Protein AF-A0AAW2NIJ9-F1 (afdb_monomer_lite)

Foldseek 3Di:
DDDDPDPPDPDPPDDPDPPVPDPDFDPPDDQQDAPPVNQWGFHAFPADDPFWTWTWTQGPVVRDIDIDTGGRDDPPPVPDDDD

pLDDT: mean 70.22, std 22.29, range [38.12, 97.0]

Organism: NCBI:txid2727405

Structure (mmCIF, N/CA/C/O backbone):
data_AF-A0AAW2NIJ9-F1
#
_entry.id   AF-A0AAW2NIJ9-F1
#
loop_
_atom_site.group_PDB
_atom_site.id
_atom_site.type_symbol
_atom_site.label_atom_id
_atom_site.label_alt_id
_atom_site.label_comp_id
_atom_site.label_asym_id
_atom_site.label_entity_id
_atom_site.label_seq_id
_atom_site.pdbx_PDB_ins_code
_atom_site.Cartn_x
_atom_site.Cartn_y
_atom_site.Cartn_z
_atom_site.occupancy
_atom_site.B_iso_or_equiv
_atom_site.auth_seq_id
_atom_site.auth_comp_id
_atom_site.auth_asym_id
_atom_site.auth_atom_id
_atom_site.pdbx_PDB_model_num
ATOM 1 N N . MET A 1 1 ? 41.065 24.832 -15.311 1.00 48.97 1 MET A N 1
ATOM 2 C CA . MET A 1 1 ? 39.622 25.103 -15.463 1.00 48.97 1 MET A CA 1
ATOM 3 C C . MET A 1 1 ? 39.234 24.608 -16.841 1.00 48.97 1 MET A C 1
ATOM 5 O O . MET A 1 1 ? 39.571 25.278 -17.805 1.00 48.97 1 MET A O 1
ATOM 9 N N . SER A 1 2 ? 38.641 23.417 -16.931 1.00 44.47 2 SER A N 1
ATOM 10 C CA . SER A 1 2 ? 38.226 22.827 -18.208 1.00 44.47 2 SER A CA 1
ATOM 11 C C . SER A 1 2 ? 36.926 22.051 -18.010 1.00 44.47 2 SER A C 1
ATOM 13 O O . SER A 1 2 ? 36.770 21.338 -17.021 1.00 44.47 2 SER A O 1
ATOM 15 N N . ASN A 1 3 ? 36.003 22.299 -18.932 1.00 40.53 3 ASN A N 1
ATOM 16 C CA . ASN A 1 3 ? 34.563 22.088 -18.901 1.00 40.53 3 ASN A CA 1
ATOM 17 C C . ASN A 1 3 ? 34.073 20.711 -18.433 1.00 40.53 3 ASN A C 1
ATOM 19 O O . ASN A 1 3 ? 34.350 19.686 -19.050 1.00 40.53 3 ASN A O 1
ATOM 23 N N . CYS A 1 4 ? 33.197 20.734 -17.432 1.00 51.28 4 CYS A N 1
ATOM 24 C CA . CYS A 1 4 ? 32.174 19.720 -17.221 1.00 51.28 4 CYS A CA 1
ATOM 25 C C . CYS A 1 4 ? 31.074 19.906 -18.288 1.00 51.28 4 CYS A C 1
ATOM 27 O O . CYS A 1 4 ? 30.462 20.977 -18.338 1.00 51.28 4 CYS A O 1
ATOM 29 N N . PRO A 1 5 ? 30.815 18.924 -19.171 1.00 47.47 5 PRO A N 1
ATOM 30 C CA . PRO A 1 5 ? 29.656 18.987 -20.044 1.00 47.47 5 PRO A CA 1
ATOM 31 C C . PRO A 1 5 ? 28.400 18.863 -19.180 1.00 47.47 5 PRO A C 1
ATOM 33 O O . PRO A 1 5 ? 28.229 17.905 -18.426 1.00 47.47 5 PRO A O 1
ATOM 36 N N . SER A 1 6 ? 27.549 19.883 -19.268 1.00 54.94 6 SER A N 1
ATOM 37 C CA . SER A 1 6 ? 26.199 19.886 -18.722 1.00 54.94 6 SER A CA 1
ATOM 38 C C . SER A 1 6 ? 25.448 18.695 -19.319 1.00 54.94 6 SER A C 1
ATOM 40 O O . SER A 1 6 ? 25.076 18.721 -20.491 1.00 54.94 6 SER A O 1
ATOM 42 N N . SER A 1 7 ? 25.288 17.623 -18.541 1.00 54.91 7 SER A N 1
ATOM 43 C CA . SER A 1 7 ? 24.482 16.468 -18.932 1.00 54.91 7 SER A CA 1
ATOM 44 C C . SER A 1 7 ? 23.013 16.843 -18.764 1.00 54.91 7 SER A C 1
ATOM 46 O O . SER A 1 7 ? 22.371 16.534 -17.764 1.00 54.91 7 SER A O 1
ATOM 48 N N . SER A 1 8 ? 22.505 17.607 -19.726 1.00 56.84 8 SER A N 1
ATOM 49 C CA . SER A 1 8 ? 21.078 17.706 -19.984 1.00 56.84 8 SER A CA 1
ATOM 50 C C . SER A 1 8 ? 20.755 16.582 -20.961 1.00 56.84 8 SER A C 1
ATOM 52 O O . SER A 1 8 ? 20.832 16.756 -22.171 1.00 56.84 8 SER A O 1
ATOM 54 N N . SER A 1 9 ? 20.488 15.396 -20.423 1.00 50.97 9 SER A N 1
ATOM 55 C CA . SER A 1 9 ? 19.803 14.343 -21.164 1.00 50.97 9 SER A CA 1
ATOM 56 C C . SER A 1 9 ? 18.481 14.154 -20.451 1.00 50.97 9 SER A C 1
ATOM 58 O O . SER A 1 9 ? 18.459 13.739 -19.292 1.00 50.97 9 SER A O 1
ATOM 60 N N . GLY A 1 10 ? 17.413 14.615 -21.103 1.00 46.09 10 GLY A N 1
ATOM 61 C CA . GLY A 1 10 ? 16.050 14.525 -20.605 1.00 46.09 10 GLY A CA 1
ATOM 62 C C . GLY A 1 10 ? 15.762 13.112 -20.126 1.00 46.09 10 GLY A C 1
ATOM 63 O O . GLY A 1 10 ? 16.161 12.145 -20.768 1.00 46.09 10 GLY A O 1
ATOM 64 N N . SER A 1 11 ? 15.126 13.025 -18.962 1.00 43.72 11 SER A N 1
ATOM 65 C CA . SER A 1 11 ? 14.605 11.788 -18.407 1.00 43.72 11 SER A CA 1
ATOM 66 C C . SER A 1 11 ? 13.784 11.090 -19.484 1.00 43.72 11 SER A C 1
ATOM 68 O O . SER A 1 11 ? 12.744 11.609 -19.883 1.00 43.72 11 SER A O 1
ATOM 70 N N . GLU A 1 12 ? 14.282 9.961 -19.975 1.00 46.53 12 GLU A N 1
ATOM 71 C CA . GLU A 1 12 ? 13.544 9.068 -20.857 1.00 46.53 12 GLU A CA 1
ATOM 72 C C . GLU A 1 12 ? 12.283 8.631 -20.100 1.00 46.53 12 GLU A C 1
ATOM 74 O O . GLU A 1 12 ? 12.310 7.802 -19.188 1.00 46.53 12 GLU A O 1
ATOM 79 N N . GLU A 1 13 ? 11.174 9.288 -20.438 1.00 51.06 13 GLU A N 1
ATOM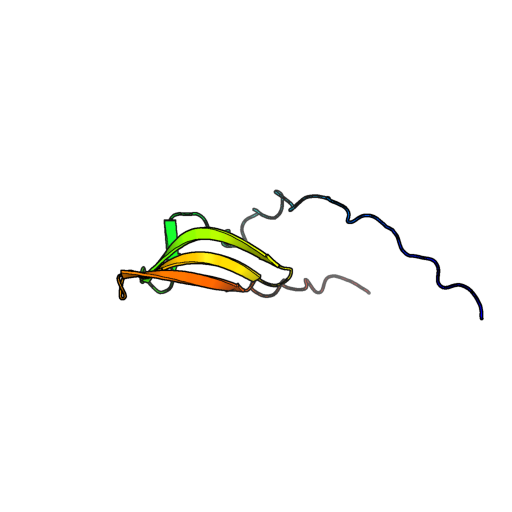 80 C CA . GLU A 1 13 ? 9.824 8.754 -20.343 1.00 51.06 13 GLU A CA 1
ATOM 81 C C . GLU A 1 13 ? 9.748 7.524 -21.252 1.00 51.06 13 GLU A C 1
ATOM 83 O O . GLU A 1 13 ? 9.175 7.572 -22.333 1.00 51.06 13 GLU A O 1
ATOM 88 N N . GLU A 1 14 ? 10.355 6.415 -20.845 1.00 41.06 14 GLU A N 1
ATOM 89 C CA . GLU A 1 14 ? 10.202 5.142 -21.540 1.00 41.06 14 GLU A CA 1
ATOM 90 C C . GLU A 1 14 ? 9.704 4.101 -20.546 1.00 41.06 14 GLU A C 1
ATOM 92 O O . GLU A 1 14 ? 10.448 3.481 -19.790 1.00 41.06 14 GLU A O 1
ATOM 97 N N . ASP A 1 15 ? 8.376 3.990 -20.564 1.00 40.09 15 ASP A N 1
ATOM 98 C CA . ASP A 1 15 ? 7.640 2.750 -20.386 1.00 40.09 15 ASP A CA 1
ATOM 99 C C . ASP A 1 15 ? 7.848 2.065 -19.021 1.00 40.09 15 ASP A C 1
ATOM 101 O O . ASP A 1 15 ? 8.735 1.232 -18.818 1.00 40.09 15 ASP A O 1
ATOM 105 N N . GLU A 1 16 ? 6.965 2.373 -18.056 1.00 42.19 16 GLU A N 1
ATOM 106 C CA . GLU A 1 16 ? 6.657 1.446 -16.958 1.00 42.19 16 GLU A CA 1
ATOM 107 C C . GLU A 1 16 ? 6.148 0.145 -17.601 1.00 42.19 16 GLU A C 1
ATOM 109 O O . GLU A 1 16 ? 4.945 -0.039 -17.773 1.00 42.19 16 GLU A O 1
ATOM 114 N N . GLY A 1 17 ? 7.090 -0.723 -17.982 1.00 44.78 17 GLY A N 1
ATOM 115 C CA . GLY A 1 17 ? 6.873 -1.899 -18.804 1.00 44.78 17 GLY A CA 1
ATOM 116 C C . GLY A 1 17 ? 5.634 -2.669 -18.378 1.00 44.78 17 GLY A C 1
ATOM 117 O O . GLY A 1 17 ? 5.639 -3.413 -17.389 1.00 44.78 17 GLY A O 1
ATOM 118 N N . MET A 1 18 ? 4.597 -2.541 -19.203 1.00 44.09 18 MET A N 1
ATOM 119 C CA . MET A 1 18 ? 3.382 -3.349 -19.168 1.00 44.09 18 MET A CA 1
ATOM 120 C C . MET A 1 18 ? 3.677 -4.832 -19.487 1.00 44.09 18 MET A C 1
ATOM 122 O O . MET A 1 18 ? 2.775 -5.661 -19.508 1.00 44.09 18 MET A O 1
ATOM 126 N N . ASP A 1 19 ? 4.944 -5.207 -19.674 1.00 42.25 19 ASP A N 1
ATOM 127 C CA . ASP A 1 19 ? 5.376 -6.530 -20.128 1.00 42.25 19 ASP A CA 1
ATOM 128 C C . ASP A 1 19 ? 6.037 -7.403 -19.051 1.00 42.25 19 ASP A C 1
ATOM 130 O O . ASP A 1 19 ? 6.382 -8.558 -19.304 1.00 42.25 19 ASP A O 1
ATOM 134 N N . SER A 1 20 ? 6.145 -6.925 -17.806 1.00 43.88 20 SER A N 1
ATOM 135 C CA . SER A 1 20 ? 6.577 -7.771 -16.674 1.00 43.88 20 SER A CA 1
ATOM 136 C C . SER A 1 20 ? 5.418 -8.445 -15.925 1.00 43.88 20 SER A C 1
ATOM 138 O O . SER A 1 20 ? 5.629 -9.070 -14.885 1.00 43.88 20 SER A O 1
ATOM 140 N N . TYR A 1 21 ? 4.190 -8.389 -16.455 1.00 46.78 21 TYR A N 1
ATOM 141 C CA . TYR A 1 21 ? 3.025 -9.099 -15.906 1.00 46.78 21 TYR A CA 1
ATOM 142 C C . TYR A 1 21 ? 2.966 -10.579 -16.345 1.00 46.78 21 TYR A C 1
ATOM 144 O O . TYR A 1 21 ? 1.896 -11.152 -16.557 1.00 46.78 21 TYR A O 1
ATOM 152 N N . ARG A 1 22 ? 4.125 -11.234 -16.507 1.00 38.12 22 ARG A N 1
ATOM 153 C CA . ARG A 1 22 ? 4.212 -12.681 -16.758 1.00 38.12 22 ARG A CA 1
ATOM 154 C C . ARG A 1 22 ? 4.434 -13.435 -15.447 1.00 38.12 22 ARG A C 1
ATOM 156 O O . ARG A 1 22 ? 5.313 -13.108 -14.655 1.00 38.12 22 ARG A O 1
ATOM 163 N N . LYS A 1 23 ? 3.589 -14.452 -15.239 1.00 40.84 23 LYS A N 1
ATOM 164 C CA . LYS A 1 23 ? 3.594 -15.424 -14.131 1.00 40.84 23 LYS A CA 1
ATOM 165 C C . LYS A 1 23 ? 5.016 -15.735 -13.642 1.00 40.84 23 LYS A C 1
ATOM 167 O O . LYS A 1 23 ? 5.759 -16.413 -14.341 1.00 40.84 23 LYS A O 1
ATOM 172 N N . GLY A 1 24 ? 5.349 -15.284 -12.430 1.00 45.72 24 GLY A N 1
ATOM 173 C CA . GLY A 1 24 ? 6.546 -15.738 -11.713 1.00 45.72 24 GLY A CA 1
ATOM 174 C C . GLY A 1 24 ? 7.311 -14.698 -10.890 1.00 45.72 24 GLY A C 1
ATOM 175 O O . GLY A 1 24 ? 8.174 -15.109 -10.125 1.00 45.72 24 GLY A O 1
ATOM 176 N N . GLY A 1 25 ? 7.027 -13.391 -11.001 1.00 42.66 25 GLY A N 1
ATOM 177 C CA . GLY A 1 25 ? 7.902 -12.381 -10.369 1.00 42.66 25 GLY A CA 1
ATOM 178 C C . GLY A 1 25 ? 7.258 -11.169 -9.696 1.00 42.66 25 GLY A C 1
ATOM 179 O O . GLY A 1 25 ? 7.952 -10.465 -8.972 1.00 42.66 25 GLY A O 1
ATOM 180 N N . TYR A 1 26 ? 5.961 -10.918 -9.879 1.00 51.62 26 TYR A N 1
ATOM 181 C CA . TYR A 1 26 ? 5.271 -9.796 -9.237 1.00 51.62 26 TYR A CA 1
ATOM 182 C C . TYR A 1 26 ? 3.875 -10.216 -8.782 1.00 51.62 26 TYR A C 1
ATOM 184 O O . TYR A 1 26 ? 3.070 -10.691 -9.580 1.00 51.62 26 TYR A O 1
ATOM 192 N N . HIS A 1 27 ? 3.547 -9.980 -7.513 1.00 56.12 27 HIS A N 1
ATOM 193 C CA . HIS A 1 27 ? 2.163 -9.687 -7.152 1.00 56.12 27 HIS A CA 1
ATOM 194 C C . HIS A 1 27 ? 1.981 -8.203 -7.453 1.00 56.12 27 HIS A C 1
ATOM 196 O O . HIS A 1 27 ? 2.389 -7.357 -6.657 1.00 56.12 27 HIS A O 1
ATOM 202 N N . ALA A 1 28 ? 1.479 -7.860 -8.644 1.00 68.62 28 ALA A N 1
ATOM 203 C CA . ALA A 1 28 ? 1.081 -6.477 -8.863 1.00 68.62 28 ALA A CA 1
ATOM 204 C C . ALA A 1 28 ? -0.069 -6.201 -7.902 1.00 68.62 28 ALA A C 1
ATOM 206 O O . ALA A 1 28 ? -1.141 -6.796 -8.012 1.00 68.62 28 ALA A O 1
ATOM 207 N N . VAL A 1 29 ? 0.210 -5.353 -6.924 1.00 80.31 29 VAL A N 1
ATOM 208 C CA . VAL A 1 29 ? -0.765 -4.930 -5.932 1.00 80.31 29 VAL A CA 1
ATOM 209 C C . VAL A 1 29 ? -1.880 -4.209 -6.668 1.00 80.31 29 VAL A C 1
ATOM 211 O O . VAL A 1 29 ? -1.610 -3.300 -7.456 1.00 80.31 29 VAL A O 1
ATOM 214 N N . ARG A 1 30 ? -3.123 -4.630 -6.446 1.00 85.75 30 ARG A N 1
ATOM 215 C CA . ARG A 1 30 ? -4.303 -3.953 -6.977 1.00 85.75 30 ARG A CA 1
ATOM 216 C C . ARG A 1 30 ? -5.048 -3.255 -5.850 1.00 85.75 30 ARG A C 1
ATOM 218 O O . ARG A 1 30 ? -4.876 -3.551 -4.671 1.00 85.75 30 ARG A O 1
ATOM 225 N N . VAL A 1 31 ? -5.900 -2.309 -6.221 1.00 89.44 31 VAL A N 1
ATOM 226 C CA . VAL A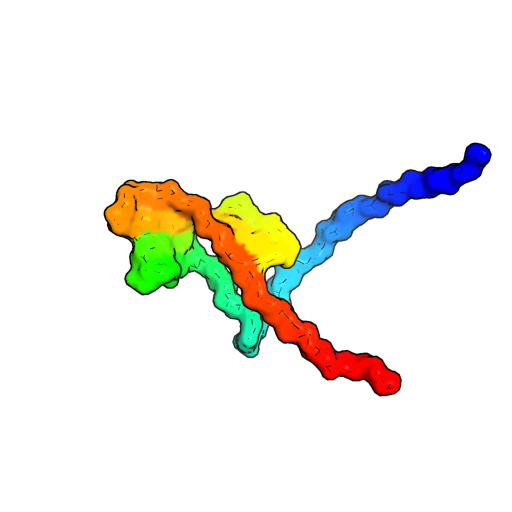 1 31 ? -6.881 -1.772 -5.277 1.00 89.44 31 VAL A CA 1
ATOM 227 C C . VAL A 1 31 ? -7.778 -2.922 -4.813 1.00 89.44 31 VAL A C 1
ATOM 229 O O . VAL A 1 31 ? -8.249 -3.711 -5.630 1.00 89.44 31 VAL A O 1
ATOM 232 N N . GLY A 1 32 ? -7.973 -3.033 -3.503 1.00 90.06 32 GLY A N 1
ATOM 233 C CA . GLY A 1 32 ? -8.684 -4.127 -2.848 1.00 90.06 32 GLY A CA 1
ATOM 234 C C . GLY A 1 32 ? -7.798 -5.287 -2.386 1.00 90.06 32 GLY A C 1
ATOM 235 O O . GLY A 1 32 ? -8.297 -6.148 -1.665 1.00 90.06 32 GLY A O 1
ATOM 236 N N . ASP A 1 33 ? -6.505 -5.321 -2.736 1.00 90.88 33 ASP A N 1
ATOM 237 C CA . ASP A 1 33 ? -5.600 -6.353 -2.218 1.00 90.88 33 ASP A CA 1
ATOM 238 C C . ASP A 1 33 ? -5.455 -6.254 -0.699 1.00 90.88 33 ASP A C 1
ATOM 240 O O . ASP A 1 33 ? -5.301 -5.170 -0.127 1.00 90.88 33 ASP A O 1
ATOM 244 N N . SER A 1 34 ? -5.471 -7.412 -0.047 1.00 91.06 34 SER A N 1
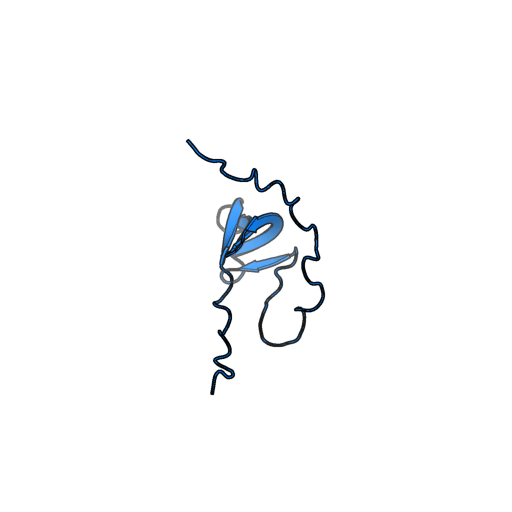ATOM 245 C CA . SER A 1 34 ? -5.393 -7.523 1.401 1.00 91.06 34 SER A CA 1
ATOM 246 C C . SER A 1 34 ? -4.023 -8.015 1.858 1.00 91.06 34 SER A C 1
ATOM 248 O O . SER A 1 34 ? -3.573 -9.087 1.457 1.00 91.06 34 SER A O 1
ATOM 250 N N . PHE A 1 35 ? -3.397 -7.284 2.775 1.00 89.38 35 PHE A N 1
ATOM 251 C CA . PHE A 1 35 ? -2.098 -7.598 3.366 1.00 89.38 35 PHE A CA 1
ATOM 252 C C . PHE A 1 35 ? -2.235 -7.930 4.850 1.00 89.38 35 PHE A C 1
ATOM 254 O O . PHE A 1 35 ? -3.195 -7.520 5.506 1.00 89.38 35 PHE A O 1
ATOM 261 N N . ALA A 1 36 ? -1.249 -8.660 5.383 1.00 89.25 36 ALA A N 1
ATOM 262 C CA . ALA A 1 36 ? -1.212 -9.096 6.781 1.00 89.25 36 ALA A CA 1
ATOM 263 C C . ALA A 1 36 ? -2.533 -9.763 7.219 1.00 89.25 36 ALA A C 1
ATOM 265 O O . ALA A 1 36 ? -3.173 -9.330 8.175 1.00 89.25 36 ALA A O 1
ATOM 266 N N . ALA A 1 37 ? -2.947 -10.793 6.469 1.00 89.19 37 ALA A N 1
ATOM 267 C CA . ALA A 1 37 ? -4.160 -11.579 6.718 1.00 89.19 37 ALA A CA 1
ATOM 268 C C . ALA A 1 37 ? -5.461 -10.748 6.770 1.00 89.19 37 ALA A C 1
ATOM 270 O O . ALA A 1 37 ? -6.313 -10.976 7.622 1.00 89.19 37 ALA A O 1
ATOM 271 N N . GLY A 1 38 ? -5.618 -9.768 5.873 1.00 90.69 38 GLY A N 1
ATOM 272 C CA . GLY A 1 38 ? -6.836 -8.945 5.821 1.00 90.69 38 GLY A CA 1
ATOM 273 C C 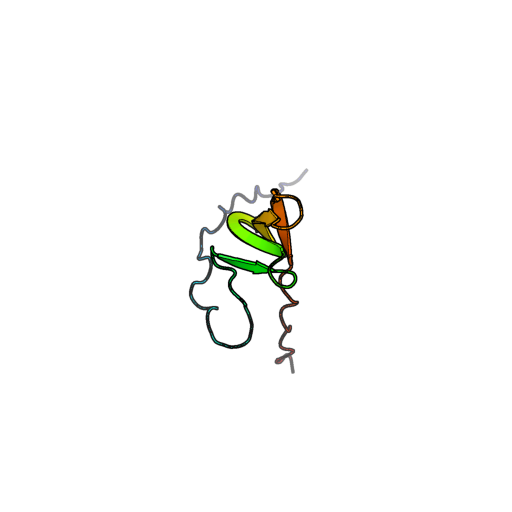. GLY A 1 38 ? -6.779 -7.659 6.641 1.00 90.69 38 GLY A C 1
ATOM 274 O O . GLY A 1 38 ? -7.730 -6.879 6.618 1.00 90.69 38 GLY A O 1
ATOM 275 N N . ARG A 1 39 ? -5.678 -7.404 7.357 1.00 94.75 39 ARG A N 1
ATOM 276 C CA . ARG A 1 39 ? -5.552 -6.198 8.177 1.00 94.75 39 ARG A CA 1
ATOM 277 C C . ARG A 1 39 ? -5.467 -4.927 7.341 1.00 94.75 39 ARG A C 1
ATOM 279 O O . ARG A 1 39 ? -6.112 -3.944 7.680 1.00 94.75 39 ARG A O 1
ATOM 286 N N . TYR A 1 40 ? -4.655 -4.928 6.289 1.00 95.19 40 TYR A N 1
ATOM 287 C CA . TYR A 1 40 ? -4.457 -3.733 5.476 1.00 95.19 40 TYR A CA 1
ATOM 288 C C . TYR A 1 40 ? -5.013 -3.943 4.081 1.00 95.19 40 TYR A C 1
ATOM 290 O O . TYR A 1 40 ? -4.537 -4.811 3.357 1.00 95.19 40 TYR A O 1
ATOM 298 N N . ILE A 1 41 ? -5.995 -3.136 3.699 1.00 94.94 41 ILE A N 1
ATOM 299 C CA . ILE A 1 41 ? -6.617 -3.207 2.376 1.00 94.94 41 ILE A CA 1
ATOM 300 C C . ILE A 1 41 ? -6.071 -2.075 1.519 1.00 94.94 41 ILE A C 1
ATOM 302 O O . ILE A 1 41 ? -6.257 -0.911 1.871 1.00 94.94 41 ILE A O 1
ATOM 306 N N . ALA A 1 42 ? -5.388 -2.393 0.422 1.00 94.44 42 ALA A N 1
ATOM 307 C CA . ALA A 1 42 ? -4.876 -1.396 -0.510 1.00 94.44 42 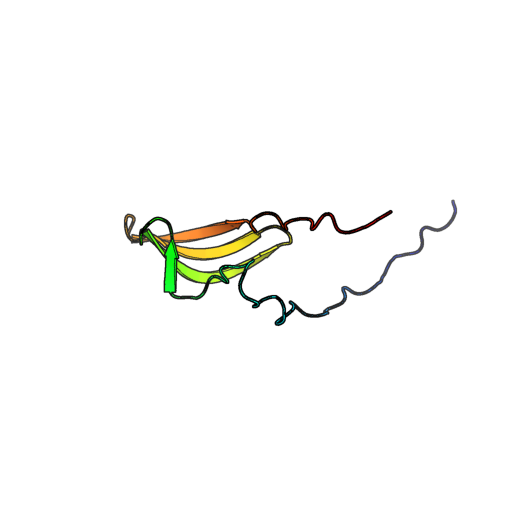ALA A CA 1
ATOM 308 C C . ALA A 1 42 ? -6.029 -0.615 -1.151 1.00 94.44 42 ALA A C 1
ATOM 310 O O . ALA A 1 42 ? -6.968 -1.198 -1.680 1.00 94.44 42 ALA A O 1
ATOM 311 N N . GLN A 1 43 ? -5.939 0.710 -1.120 1.00 95.12 43 GLN A N 1
ATOM 312 C CA . GLN A 1 43 ? -6.955 1.618 -1.656 1.00 95.12 43 GLN A CA 1
ATOM 313 C C . GLN A 1 43 ? -6.448 2.357 -2.890 1.00 95.12 43 GLN A C 1
ATOM 315 O O . GLN A 1 43 ? -7.151 2.457 -3.888 1.00 95.12 43 GLN A O 1
ATOM 320 N N . GLN A 1 44 ? -5.215 2.867 -2.845 1.00 92.94 44 GLN A N 1
ATOM 321 C CA . GLN A 1 44 ? -4.646 3.631 -3.954 1.00 92.94 44 GLN A CA 1
ATOM 322 C C . GLN A 1 44 ? -3.116 3.618 -3.911 1.00 92.94 44 GLN A C 1
ATOM 324 O O . GLN A 1 44 ? -2.523 3.671 -2.836 1.00 92.94 44 GLN A O 1
ATOM 329 N N . LYS A 1 45 ? -2.456 3.594 -5.073 1.00 90.75 45 LYS A N 1
ATOM 330 C CA . LYS A 1 45 ? -1.001 3.794 -5.177 1.00 90.75 45 LYS A CA 1
ATOM 331 C C . LYS A 1 45 ? -0.694 5.274 -4.917 1.00 90.75 45 LYS A C 1
ATOM 333 O O . LYS A 1 45 ? -1.184 6.135 -5.639 1.00 90.75 45 LYS A O 1
ATOM 338 N N . LEU A 1 46 ? 0.102 5.564 -3.889 1.00 91.12 46 LEU A N 1
ATOM 339 C CA . LEU A 1 46 ? 0.564 6.922 -3.569 1.00 91.12 46 LEU A CA 1
ATOM 340 C C . LEU A 1 46 ? 1.812 7.297 -4.368 1.00 91.12 46 LEU A C 1
ATOM 342 O O . LEU A 1 46 ? 2.034 8.465 -4.663 1.00 91.12 46 LEU A O 1
ATOM 346 N N . GLY A 1 47 ? 2.636 6.310 -4.711 1.00 87.44 47 GLY A N 1
ATOM 347 C CA . GLY A 1 47 ? 3.838 6.536 -5.494 1.00 87.44 47 GLY A CA 1
ATOM 348 C C . GLY A 1 47 ? 4.665 5.275 -5.667 1.00 87.44 47 GLY A C 1
ATOM 349 O O . GLY A 1 47 ? 4.358 4.203 -5.136 1.00 87.44 47 GLY A O 1
ATOM 350 N N . TRP A 1 48 ? 5.738 5.404 -6.430 1.00 85.94 48 TRP A N 1
ATOM 351 C CA . TRP A 1 48 ? 6.709 4.346 -6.636 1.00 85.94 48 TRP A CA 1
ATOM 352 C C . TRP A 1 48 ? 8.112 4.931 -6.705 1.00 85.94 48 TRP A C 1
ATOM 354 O O . TRP A 1 48 ? 8.309 6.084 -7.073 1.00 85.94 48 TRP A O 1
ATOM 364 N N . GLY A 1 49 ? 9.080 4.128 -6.287 1.00 81.25 49 GLY A N 1
ATOM 365 C CA . GLY A 1 49 ? 10.497 4.396 -6.462 1.00 81.25 49 GLY A CA 1
ATOM 366 C C . GLY A 1 49 ? 11.203 3.124 -6.909 1.00 81.25 49 GLY A C 1
ATOM 367 O O . GLY A 1 49 ? 10.594 2.055 -7.001 1.00 81.25 49 GLY A O 1
ATOM 368 N N . GLN A 1 50 ? 12.510 3.220 -7.134 1.00 77.12 50 GLN A N 1
ATOM 369 C CA . GLN A 1 50 ? 13.294 2.140 -7.738 1.00 77.12 50 GLN A CA 1
ATOM 370 C C . GLN A 1 50 ? 13.156 0.783 -7.014 1.00 77.12 50 GLN A C 1
ATOM 372 O O . GLN A 1 50 ? 13.150 -0.275 -7.652 1.00 77.12 50 GLN A O 1
ATOM 377 N N . PHE A 1 51 ? 12.993 0.814 -5.687 1.00 78.50 51 PHE A N 1
ATOM 378 C CA . PHE A 1 51 ? 13.024 -0.368 -4.818 1.00 78.50 51 PHE A CA 1
ATOM 379 C C . PHE A 1 51 ? 11.687 -0.719 -4.158 1.00 78.50 51 PHE A C 1
ATOM 381 O O . PHE A 1 51 ? 11.554 -1.788 -3.562 1.00 78.50 51 PHE A O 1
ATOM 388 N N . SER A 1 52 ? 10.697 0.170 -4.2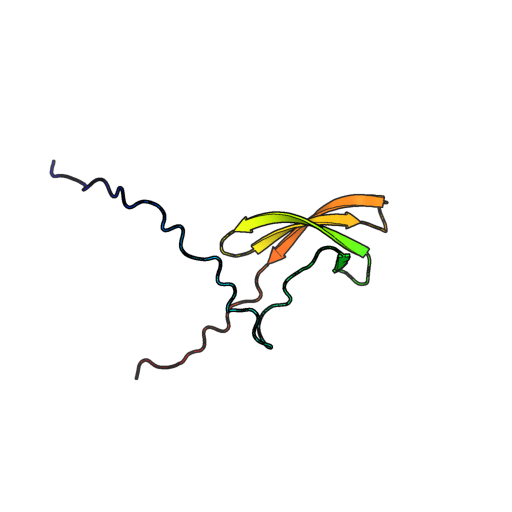03 1.00 82.25 52 SER A N 1
ATOM 389 C CA . SER A 1 52 ? 9.444 -0.026 -3.473 1.00 82.25 52 SER A CA 1
ATOM 390 C C . SER A 1 52 ? 8.305 0.781 -4.064 1.00 82.25 52 SER A C 1
ATOM 392 O O . SER A 1 52 ? 8.518 1.869 -4.594 1.00 82.25 52 SER A O 1
ATOM 394 N N . THR A 1 53 ? 7.088 0.289 -3.874 1.00 88.38 53 THR A N 1
ATOM 395 C CA . THR A 1 53 ? 5.864 1.056 -4.115 1.00 88.38 53 THR A CA 1
ATOM 396 C C . THR A 1 53 ? 5.251 1.471 -2.786 1.00 88.38 53 THR A C 1
ATOM 398 O O . THR A 1 53 ? 5.399 0.775 -1.780 1.00 88.38 53 THR A O 1
ATOM 401 N N . VAL A 1 54 ? 4.604 2.631 -2.761 1.00 91.94 54 VAL A N 1
ATOM 402 C CA . VAL A 1 54 ? 3.908 3.145 -1.582 1.00 91.94 54 VAL A CA 1
ATOM 403 C C . VAL A 1 54 ? 2.424 3.212 -1.901 1.00 91.94 54 VAL A C 1
ATOM 405 O O . VAL A 1 54 ? 2.029 3.776 -2.920 1.00 91.94 54 VAL A O 1
ATOM 408 N N . TRP A 1 55 ? 1.608 2.633 -1.030 1.00 94.19 55 TRP A N 1
ATOM 409 C CA . TRP A 1 55 ? 0.165 2.513 -1.193 1.00 94.19 55 TRP A CA 1
ATOM 410 C C . TRP A 1 55 ? -0.561 3.100 0.007 1.00 94.19 55 TRP A C 1
ATOM 412 O O . TRP A 1 55 ? -0.183 2.863 1.149 1.00 94.19 55 TRP A O 1
ATOM 422 N N . LEU A 1 56 ? -1.633 3.836 -0.247 1.00 95.94 56 LEU A N 1
ATOM 423 C CA . LEU A 1 56 ? -2.648 4.133 0.745 1.00 95.94 56 LEU A CA 1
ATOM 424 C C . LEU A 1 56 ? -3.410 2.842 1.016 1.00 95.94 56 LEU A C 1
ATOM 426 O O . LEU A 1 56 ? -3.915 2.214 0.083 1.00 95.94 56 LEU A O 1
ATOM 430 N N . ALA A 1 57 ? -3.508 2.461 2.279 1.00 96.62 57 ALA A N 1
ATOM 431 C CA . ALA A 1 57 ? -4.277 1.309 2.703 1.00 96.62 57 ALA A CA 1
ATOM 432 C C . ALA A 1 57 ? -5.139 1.641 3.914 1.00 96.62 57 ALA A C 1
ATOM 434 O O . ALA A 1 57 ? -4.827 2.540 4.695 1.00 96.62 57 ALA A O 1
ATOM 435 N N . TYR A 1 58 ? -6.220 0.893 4.077 1.00 97.00 58 TYR A N 1
ATOM 436 C CA . TYR A 1 58 ? -7.080 0.972 5.246 1.00 97.00 58 TYR A CA 1
ATOM 437 C C . TYR A 1 58 ? -6.699 -0.127 6.243 1.00 97.00 58 TYR A C 1
ATOM 439 O O . TYR A 1 58 ? -6.747 -1.305 5.892 1.00 97.00 58 TYR A O 1
ATOM 447 N N . ASP A 1 59 ? -6.296 0.252 7.461 1.00 96.69 59 ASP A N 1
ATOM 448 C CA . ASP A 1 59 ? -6.075 -0.669 8.583 1.00 96.69 59 ASP A CA 1
ATOM 449 C C . ASP A 1 59 ? -7.420 -0.992 9.236 1.00 96.69 59 ASP A C 1
ATOM 451 O O . ASP A 1 59 ? -8.008 -0.140 9.903 1.00 96.69 59 ASP A O 1
ATOM 455 N N . THR A 1 60 ? -7.889 -2.225 9.071 1.00 94.69 60 THR A N 1
ATOM 456 C CA . THR A 1 60 ? -9.163 -2.702 9.619 1.00 94.69 60 THR A CA 1
ATOM 457 C C . THR A 1 60 ? -9.129 -2.881 11.136 1.00 94.69 60 THR A C 1
ATOM 459 O O . THR A 1 60 ? -10.178 -2.815 11.769 1.00 94.69 60 THR A O 1
ATOM 462 N N . GLN A 1 61 ? -7.950 -3.042 11.753 1.00 95.69 61 GLN A N 1
ATOM 463 C CA . GLN A 1 61 ? -7.842 -3.155 13.214 1.00 95.69 61 GLN A CA 1
ATOM 464 C C . GLN A 1 61 ? -7.917 -1.791 13.896 1.00 95.69 61 GLN A C 1
ATOM 466 O O . GLN A 1 61 ? -8.599 -1.629 14.902 1.00 95.69 61 GLN A O 1
ATOM 471 N N . SER A 1 62 ? -7.219 -0.800 13.340 1.00 94.62 62 SER A N 1
ATOM 472 C CA . SER A 1 62 ? -7.189 0.559 13.896 1.00 94.62 62 SER A CA 1
ATOM 473 C C . SER A 1 62 ? -8.238 1.489 13.273 1.00 94.62 62 SER A C 1
ATOM 475 O O . SER A 1 62 ? -8.307 2.654 13.653 1.00 94.62 62 SER A O 1
ATOM 477 N N . SER A 1 63 ? -9.004 1.004 12.288 1.00 95.50 63 SER A N 1
ATOM 478 C CA . SER A 1 63 ? -9.993 1.760 11.503 1.00 95.50 63 SER A CA 1
ATOM 479 C C . SER A 1 63 ? -9.456 3.076 10.922 1.00 95.50 63 SER A C 1
ATOM 481 O O . SER A 1 63 ? -10.136 4.102 10.942 1.00 95.50 63 SER A O 1
ATOM 483 N N . LYS A 1 64 ? -8.217 3.070 10.412 1.00 96.25 64 LYS A N 1
ATOM 484 C CA . LYS A 1 64 ? -7.522 4.281 9.939 1.00 96.25 64 LYS A CA 1
ATOM 485 C C . LYS A 1 64 ? -6.784 4.060 8.626 1.00 96.25 64 LYS A C 1
ATOM 487 O O . LYS A 1 64 ? -6.341 2.953 8.327 1.00 96.25 64 LYS A O 1
ATOM 492 N N . TYR A 1 65 ? -6.579 5.141 7.884 1.00 96.06 65 TYR A N 1
ATOM 493 C CA . TYR A 1 65 ? -5.740 5.123 6.692 1.00 96.06 65 TYR A CA 1
ATOM 494 C C . TYR A 1 65 ? -4.253 5.171 7.057 1.00 96.06 65 TYR A C 1
ATOM 496 O O . TYR A 1 65 ? -3.832 5.948 7.914 1.00 96.06 65 TYR A O 1
ATOM 504 N N . VAL A 1 66 ? -3.460 4.326 6.402 1.00 96.12 66 VAL A N 1
ATOM 505 C CA . VAL A 1 66 ? -2.011 4.200 6.588 1.00 96.12 66 VAL A CA 1
ATOM 506 C C . VAL A 1 66 ? -1.300 4.137 5.238 1.00 96.12 66 VAL A C 1
ATOM 508 O O . VAL A 1 66 ? -1.888 3.743 4.232 1.00 96.12 66 VAL A O 1
ATOM 511 N N . ALA A 1 67 ? -0.018 4.496 5.217 1.00 95.00 67 ALA A N 1
ATOM 512 C CA . ALA A 1 67 ? 0.840 4.298 4.054 1.00 95.00 67 ALA A CA 1
ATOM 513 C C . ALA A 1 67 ? 1.594 2.964 4.178 1.00 95.00 67 ALA A C 1
ATOM 515 O O . ALA A 1 67 ? 2.422 2.787 5.071 1.00 95.00 67 ALA A O 1
ATOM 516 N N . LEU A 1 68 ? 1.320 2.024 3.277 1.00 92.25 68 LEU A N 1
ATOM 517 C CA . LEU A 1 68 ? 2.056 0.774 3.128 1.00 92.25 68 LEU A CA 1
ATOM 518 C C . LEU A 1 68 ? 3.220 0.960 2.164 1.00 92.25 68 LEU A C 1
ATOM 520 O O . LEU A 1 68 ? 3.019 1.256 0.988 1.00 92.25 68 LEU A O 1
ATOM 524 N N . LYS A 1 69 ? 4.439 0.716 2.640 1.00 90.69 69 LYS A N 1
ATOM 525 C CA . LYS A 1 69 ? 5.620 0.594 1.784 1.00 90.69 69 LYS A CA 1
ATOM 526 C C . LYS A 1 69 ? 5.846 -0.877 1.459 1.00 90.69 69 LYS A C 1
ATOM 528 O O . LYS A 1 69 ? 6.135 -1.674 2.345 1.00 90.69 69 LYS A O 1
ATOM 533 N N . ILE A 1 70 ? 5.735 -1.222 0.185 1.00 86.50 70 ILE A N 1
ATOM 534 C CA . ILE A 1 70 ? 5.872 -2.587 -0.316 1.00 86.50 70 ILE A CA 1
ATOM 535 C C . ILE A 1 70 ? 7.193 -2.651 -1.075 1.00 86.50 70 ILE A C 1
ATOM 537 O O . ILE A 1 70 ? 7.353 -2.007 -2.116 1.00 86.50 70 ILE A O 1
ATOM 541 N N . GLN A 1 71 ? 8.171 -3.370 -0.524 1.00 85.00 71 GLN A N 1
ATOM 542 C CA . GLN A 1 71 ? 9.448 -3.571 -1.204 1.00 85.00 71 GLN A CA 1
ATOM 543 C C . GLN A 1 71 ? 9.282 -4.549 -2.360 1.00 85.00 71 GLN A C 1
ATOM 545 O O . GLN A 1 71 ? 8.574 -5.549 -2.248 1.00 85.00 71 GLN A O 1
ATOM 550 N N . LYS A 1 72 ? 9.968 -4.262 -3.468 1.00 71.19 72 LYS A N 1
ATOM 551 C CA . LYS A 1 72 ? 10.157 -5.239 -4.537 1.00 71.19 72 LYS A CA 1
ATOM 552 C C . LYS A 1 72 ? 10.924 -6.409 -3.922 1.00 71.19 72 LYS A C 1
ATOM 554 O O . LYS A 1 72 ? 11.998 -6.195 -3.358 1.00 71.19 72 LYS A O 1
ATOM 559 N N . SER A 1 73 ? 10.382 -7.625 -3.987 1.00 61.88 73 SER A N 1
ATOM 560 C CA . SER A 1 73 ? 11.205 -8.814 -3.758 1.00 61.88 73 SER A CA 1
ATOM 561 C C . SER A 1 73 ? 12.378 -8.740 -4.727 1.00 61.88 73 SER A C 1
ATOM 563 O O . SER A 1 73 ? 12.176 -8.315 -5.869 1.00 61.88 73 SER A O 1
ATOM 565 N N . ALA A 1 74 ? 13.584 -9.062 -4.248 1.00 46.84 74 ALA A N 1
ATOM 566 C CA . ALA A 1 74 ? 14.806 -8.923 -5.027 1.00 46.84 74 ALA A CA 1
ATOM 567 C C . ALA A 1 74 ? 14.563 -9.433 -6.454 1.00 46.84 74 ALA A C 1
ATOM 569 O O . ALA A 1 74 ? 13.992 -10.523 -6.599 1.00 46.84 74 ALA A O 1
ATOM 570 N N . PRO A 1 75 ? 14.952 -8.676 -7.502 1.00 47.28 75 PRO A N 1
ATOM 571 C CA . PRO A 1 75 ? 15.085 -9.313 -8.793 1.00 47.28 75 PRO A CA 1
ATOM 572 C C . PRO A 1 75 ? 15.993 -10.502 -8.514 1.00 47.28 75 PRO A C 1
ATOM 574 O O . PRO A 1 75 ? 17.069 -10.345 -7.930 1.00 47.28 75 PRO A O 1
ATOM 577 N N . HIS A 1 76 ? 15.543 -11.704 -8.850 1.00 46.22 76 HIS A N 1
ATOM 578 C CA . HIS A 1 76 ? 16.516 -12.726 -9.146 1.00 46.22 76 HIS A CA 1
ATOM 579 C C . HIS A 1 76 ? 17.382 -12.062 -10.219 1.00 46.22 76 HIS A C 1
ATOM 581 O O . HIS A 1 76 ? 16.947 -11.825 -11.341 1.00 46.22 76 HIS A O 1
ATOM 587 N N . ILE A 1 77 ? 18.569 -11.607 -9.839 1.00 44.62 77 ILE A N 1
ATOM 588 C CA . ILE A 1 77 ? 19.639 -11.410 -10.793 1.00 44.62 77 ILE A CA 1
ATOM 589 C C . ILE A 1 77 ? 19.820 -12.808 -11.355 1.00 44.62 77 ILE A C 1
ATOM 591 O O . ILE A 1 77 ? 20.475 -13.653 -10.746 1.00 44.62 77 ILE A O 1
ATOM 595 N N . CYS A 1 78 ? 19.099 -13.097 -12.441 1.00 44.78 78 CYS A N 1
ATOM 596 C CA . CYS A 1 78 ? 19.335 -14.281 -13.224 1.00 44.78 78 CYS A CA 1
ATOM 597 C C . CYS A 1 78 ? 20.806 -14.169 -13.585 1.00 44.78 78 CYS A C 1
ATOM 599 O O . CYS A 1 78 ? 21.212 -13.274 -14.326 1.00 44.78 78 CYS A O 1
ATOM 601 N N . SER A 1 79 ? 21.614 -14.996 -12.933 1.00 42.59 79 SER A N 1
ATOM 602 C CA . SER A 1 79 ? 23.047 -15.090 -13.142 1.00 42.59 79 SER A CA 1
ATOM 603 C C . SER A 1 79 ? 23.248 -15.807 -14.473 1.00 42.59 79 SER A C 1
ATOM 605 O O . SER A 1 79 ? 23.756 -16.919 -14.524 1.00 42.59 79 SER A O 1
ATOM 607 N N . SER A 1 80 ? 22.735 -15.233 -15.557 1.00 50.88 80 SER A N 1
ATOM 608 C CA . SER A 1 80 ? 22.866 -15.772 -16.898 1.00 50.88 80 SER A CA 1
ATOM 609 C C . SER A 1 80 ? 23.900 -14.944 -17.639 1.00 50.88 80 SER A C 1
ATOM 611 O O . SER A 1 80 ? 23.603 -13.903 -18.214 1.00 50.88 80 SER A O 1
ATOM 613 N N . CYS A 1 81 ? 25.104 -15.514 -17.608 1.00 53.16 81 CYS A N 1
ATOM 614 C CA . CYS A 1 81 ? 26.062 -15.538 -18.704 1.00 53.16 81 CYS A CA 1
ATOM 615 C C . CYS A 1 81 ? 26.911 -14.275 -18.908 1.00 53.16 81 CYS A C 1
ATOM 617 O O . CYS A 1 81 ? 26.632 -13.445 -19.762 1.00 53.16 81 CYS A O 1
ATOM 619 N N . THR A 1 82 ? 28.063 -14.247 -18.241 1.00 42.91 82 THR A N 1
ATOM 620 C CA . THR A 1 82 ? 29.318 -13.865 -18.906 1.00 42.91 82 THR A CA 1
ATOM 621 C C . THR A 1 82 ? 30.295 -15.018 -18.708 1.00 42.91 82 THR A C 1
ATOM 623 O O . THR A 1 82 ? 30.970 -15.096 -17.681 1.00 42.91 82 THR A O 1
ATOM 626 N N . SER A 1 83 ? 30.251 -15.970 -19.645 1.00 42.72 83 SER A N 1
ATOM 627 C CA . SER A 1 83 ? 31.389 -16.847 -19.930 1.00 42.72 83 SER A CA 1
ATOM 628 C C . SER A 1 83 ? 32.327 -16.140 -20.893 1.00 42.72 83 SER A C 1
ATOM 630 O O . SER A 1 83 ? 31.829 -15.283 -21.658 1.00 42.72 83 SER A O 1
#

InterPro domains:
  IPR011009 Protein kinase-like domain superfamily [SSF56112] (35-73)
  IPR017441 Protein kinase, ATP binding site [PS00107] (46-69)

Secondary structure (DSSP, 8-state):
--PPP------------TT--STTS-----TT-EETTTTEEEEEEEEEETTEEEEEEEETTTTEEEEEEEEPP----------

Sequence (83 aa):
MSNCPSSSSGSEEEDEGMDSYRKGGYHAVRVGDSFAAGRYIAQQKLGWGQFSTVWLAYDTQSSKYVALKIQKSAPHICSSCTS

Radius of gyration: 18.72 Å; chains: 1; bounding box: 50×42×35 Å